Protein AF-X1J4L5-F1 (afdb_monomer_lite)

Structure (mmCIF, N/CA/C/O backbone):
data_AF-X1J4L5-F1
#
_entry.id   AF-X1J4L5-F1
#
loop_
_atom_site.group_PDB
_atom_site.id
_atom_site.type_symbol
_atom_site.label_atom_id
_atom_site.label_alt_id
_atom_site.label_comp_id
_atom_site.label_asym_id
_atom_site.label_entity_id
_atom_site.label_seq_id
_atom_site.pdbx_PDB_ins_code
_atom_site.Cartn_x
_atom_site.Cartn_y
_atom_site.Cartn_z
_atom_site.occupancy
_atom_site.B_iso_or_equiv
_atom_site.auth_seq_id
_atom_site.auth_comp_id
_atom_site.auth_asym_id
_atom_site.auth_atom_id
_atom_site.pdbx_PDB_model_num
ATOM 1 N N . MET A 1 1 ? -15.918 26.505 20.158 1.00 41.06 1 MET A N 1
ATOM 2 C CA . MET A 1 1 ? -15.127 26.612 18.911 1.00 41.06 1 MET A CA 1
ATOM 3 C C . MET A 1 1 ? -13.719 26.119 19.202 1.00 41.06 1 MET A C 1
ATOM 5 O O . MET A 1 1 ? -13.094 26.658 20.108 1.00 41.06 1 MET A O 1
ATOM 9 N N . GLN A 1 2 ? -13.243 25.060 18.537 1.00 48.22 2 GLN A N 1
ATOM 10 C CA . GLN A 1 2 ? -11.829 24.681 18.662 1.00 48.22 2 GLN A CA 1
ATOM 11 C C . GLN A 1 2 ? -10.971 25.787 18.038 1.00 48.22 2 GLN A C 1
ATOM 13 O O . GLN A 1 2 ? -11.254 26.236 16.930 1.00 48.22 2 GLN A O 1
ATOM 18 N N . LYS A 1 3 ? -9.947 26.241 18.770 1.00 56.81 3 LYS A N 1
ATOM 19 C CA . LYS A 1 3 ? -8.919 27.156 18.260 1.00 56.81 3 LYS A CA 1
ATOM 20 C C . LYS A 1 3 ? -8.274 26.504 17.030 1.00 56.81 3 LYS A C 1
ATOM 22 O O . LYS A 1 3 ? -7.819 25.365 17.131 1.00 56.81 3 LYS A O 1
ATOM 27 N N . GLY A 1 4 ? -8.265 27.200 15.893 1.00 57.41 4 GLY A N 1
ATOM 28 C CA . GLY A 1 4 ? -7.600 26.719 14.681 1.00 57.41 4 GLY A CA 1
ATOM 29 C C . GLY A 1 4 ? -6.122 26.452 14.966 1.00 57.41 4 GLY A C 1
ATOM 30 O O . GLY A 1 4 ? -5.432 27.326 15.488 1.00 57.41 4 GLY A O 1
ATOM 31 N N . LYS A 1 5 ? -5.664 25.230 14.686 1.00 68.81 5 LYS A N 1
ATOM 32 C CA . LYS A 1 5 ? -4.242 24.864 14.726 1.00 68.81 5 LYS A CA 1
ATOM 33 C C . LYS A 1 5 ? -3.578 25.309 13.427 1.00 68.81 5 LYS A C 1
ATOM 35 O O . LYS A 1 5 ? -4.244 25.342 12.393 1.00 68.81 5 LYS A O 1
ATOM 40 N N . SER A 1 6 ? -2.287 25.629 13.465 1.00 75.44 6 SER A N 1
ATOM 41 C CA . SER A 1 6 ? -1.545 25.890 12.229 1.00 75.44 6 SER A CA 1
ATOM 42 C C . SER A 1 6 ? -1.457 24.612 11.382 1.00 75.44 6 SER A C 1
ATOM 44 O O . SER A 1 6 ? -1.438 23.505 11.923 1.00 75.44 6 SER A O 1
ATOM 46 N N . GLU A 1 7 ? -1.391 24.739 10.054 1.00 72.12 7 GLU A N 1
ATOM 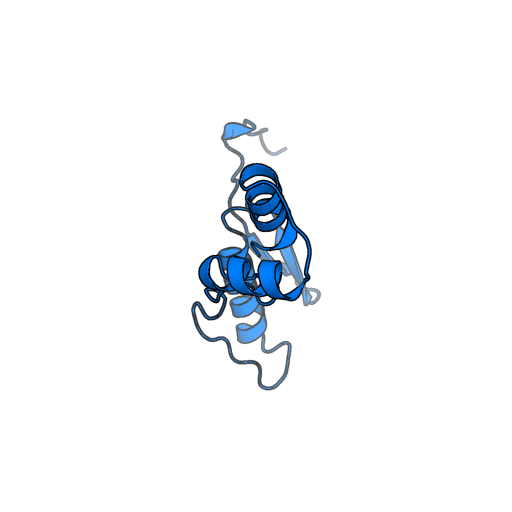47 C CA . GLU A 1 7 ? -1.327 23.586 9.134 1.00 72.12 7 GLU A CA 1
ATOM 48 C C . GLU A 1 7 ? -0.172 22.624 9.469 1.00 72.12 7 GLU A C 1
ATOM 50 O O . GLU A 1 7 ? -0.286 21.406 9.322 1.00 72.12 7 GLU A O 1
ATOM 55 N N . SER A 1 8 ? 0.930 23.168 9.987 1.00 72.94 8 SER A N 1
ATOM 56 C CA . SER A 1 8 ? 2.123 22.432 10.411 1.00 72.94 8 SER A CA 1
ATOM 57 C C . SER A 1 8 ? 1.915 21.584 11.673 1.00 72.94 8 SER A C 1
ATOM 59 O O . SER A 1 8 ? 2.617 20.593 11.860 1.00 72.94 8 SER A O 1
ATOM 61 N N . GLU A 1 9 ? 0.955 21.942 12.529 1.00 66.94 9 GLU A N 1
ATOM 62 C CA . GLU A 1 9 ? 0.609 21.205 13.755 1.00 66.94 9 GLU A CA 1
ATOM 63 C C . GLU A 1 9 ? -0.407 20.080 13.509 1.00 66.94 9 GLU A C 1
ATOM 65 O O . GLU A 1 9 ? -0.697 19.284 14.411 1.00 66.94 9 GLU A O 1
ATOM 70 N N . VAL A 1 10 ? -0.965 19.991 12.298 1.00 73.19 10 VAL A N 1
ATOM 71 C CA . VAL A 1 10 ? -1.880 18.913 11.923 1.00 73.19 10 VAL A CA 1
ATOM 72 C C . VAL A 1 10 ? -1.090 17.611 11.761 1.00 73.19 10 VAL A C 1
ATOM 74 O O . VAL A 1 10 ? -0.140 17.509 10.982 1.00 73.19 10 VAL A O 1
ATOM 77 N N . SER A 1 11 ? -1.491 16.580 12.511 1.00 73.56 11 SER A N 1
ATOM 78 C CA . SER A 1 11 ? -0.868 15.257 12.444 1.00 73.56 11 SER A CA 1
ATOM 79 C C . SER A 1 11 ? -1.011 14.662 11.042 1.00 73.56 11 SER A C 1
ATOM 81 O O . SER A 1 11 ? -2.116 14.500 10.538 1.00 73.56 11 SER A O 1
ATOM 83 N N . ARG A 1 12 ? 0.113 14.260 10.438 1.00 79.06 12 ARG A N 1
ATOM 84 C CA . ARG A 1 12 ? 0.149 13.512 9.165 1.00 79.06 12 ARG A CA 1
ATOM 85 C C . ARG A 1 12 ? 0.175 11.990 9.365 1.00 79.06 12 ARG A C 1
ATOM 87 O O . ARG A 1 12 ? 0.475 11.253 8.425 1.00 79.06 12 ARG A O 1
ATOM 94 N N . LYS A 1 13 ? -0.032 11.519 10.598 1.00 85.38 13 LYS A N 1
ATOM 95 C CA . LYS A 1 13 ? -0.114 10.085 10.916 1.00 85.38 13 LYS A CA 1
ATOM 96 C C . LYS A 1 13 ? -1.472 9.541 10.474 1.00 85.38 13 LYS A C 1
ATOM 98 O O . L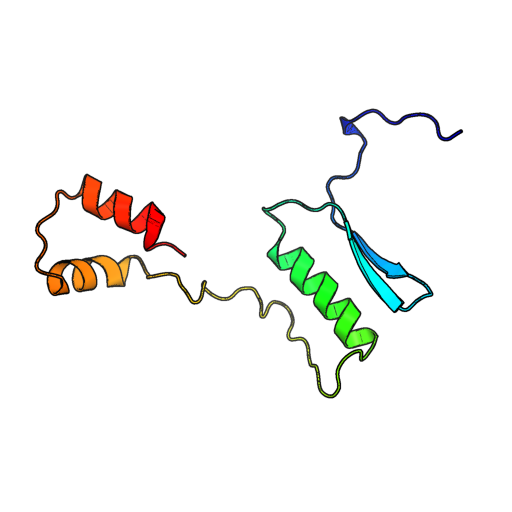YS A 1 13 ? -2.439 10.296 10.430 1.00 85.38 13 LYS A O 1
ATOM 103 N N . HIS A 1 14 ? -1.525 8.256 10.139 1.00 92.19 14 HIS A N 1
ATOM 104 C CA . HIS A 1 14 ? -2.810 7.596 9.936 1.00 92.19 14 HIS A CA 1
ATOM 105 C C . HIS A 1 14 ? -3.470 7.300 11.281 1.00 92.19 14 HIS A C 1
ATOM 107 O O . HIS A 1 14 ? -2.784 7.160 12.296 1.00 92.19 14 HIS A O 1
ATOM 113 N N . LEU A 1 15 ? -4.793 7.204 11.261 1.00 92.50 15 LEU A N 1
ATOM 114 C CA . LEU A 1 15 ? -5.609 6.698 12.355 1.00 92.50 15 LEU A CA 1
ATOM 115 C C . LEU A 1 15 ? -6.587 5.676 11.785 1.00 92.50 15 LEU A C 1
ATOM 117 O O . LEU A 1 15 ? -7.226 5.951 10.768 1.00 92.50 15 LEU A O 1
ATOM 121 N N . VAL A 1 16 ? -6.710 4.534 12.456 1.00 93.44 16 VAL A N 1
ATOM 122 C CA . VAL A 1 16 ? -7.707 3.504 12.160 1.00 93.44 16 VAL A CA 1
ATOM 123 C C . VAL A 1 16 ? -8.644 3.380 13.354 1.00 93.44 16 VAL A C 1
ATOM 125 O O . VAL A 1 16 ? -8.184 3.280 14.490 1.00 93.44 16 VAL A O 1
ATOM 128 N N . PHE A 1 17 ? -9.954 3.422 13.122 1.00 91.75 17 PHE A N 1
ATOM 129 C CA . PHE A 1 17 ? -10.945 3.276 14.188 1.00 91.75 17 PHE A CA 1
ATOM 130 C C . PHE A 1 17 ? -12.284 2.743 13.669 1.00 91.75 17 PHE A C 1
ATOM 132 O O . PHE A 1 17 ? -12.599 2.850 12.485 1.00 91.75 17 PHE A O 1
ATOM 139 N N . PHE A 1 18 ? -13.083 2.191 14.585 1.00 91.38 18 PHE A N 1
ATOM 140 C CA . PHE A 1 18 ? -14.463 1.784 14.326 1.00 91.38 18 PHE A CA 1
ATOM 141 C C . PHE A 1 18 ? -15.445 2.810 14.872 1.00 91.38 18 PHE A C 1
ATOM 143 O O . PHE A 1 18 ? -15.308 3.268 16.008 1.00 91.38 18 PHE A O 1
ATOM 150 N N . SER A 1 19 ? -16.473 3.089 14.089 1.00 89.50 19 SER A N 1
ATOM 151 C CA . SER A 1 19 ? -17.674 3.777 14.542 1.00 89.50 19 SER A CA 1
ATOM 152 C C . SER A 1 19 ? -18.619 2.800 15.256 1.00 89.50 19 SER A C 1
ATOM 154 O O . SER A 1 19 ? -18.537 1.582 15.082 1.00 89.50 19 SER A O 1
ATOM 156 N N . GLY A 1 20 ? -19.522 3.326 16.090 1.00 85.88 20 GLY A N 1
ATOM 157 C CA . GLY A 1 20 ? -20.478 2.511 16.856 1.00 85.88 20 GLY A CA 1
ATOM 158 C C . GLY A 1 20 ? -21.494 1.746 15.997 1.00 85.88 20 GLY A C 1
ATOM 159 O O . GLY A 1 20 ? -22.083 0.781 16.469 1.00 85.88 20 GLY A O 1
ATOM 160 N N . ASP A 1 21 ? -21.664 2.152 14.740 1.00 89.19 21 ASP A N 1
ATOM 161 C CA . ASP A 1 21 ? -22.500 1.513 13.717 1.00 89.19 21 ASP A CA 1
ATOM 162 C C . ASP A 1 21 ? -21.781 0.387 12.948 1.00 89.19 21 ASP A C 1
ATOM 164 O O . ASP A 1 21 ? -22.374 -0.247 12.079 1.00 89.19 21 ASP A O 1
ATOM 168 N N . GLY A 1 22 ? -20.511 0.117 13.269 1.00 85.00 22 GLY A N 1
ATOM 169 C CA . GLY A 1 22 ? -19.709 -0.925 12.630 1.00 85.00 22 GLY A CA 1
ATOM 170 C C . GLY A 1 22 ? -18.860 -0.453 11.446 1.00 85.00 22 GLY A C 1
ATOM 171 O O . GLY A 1 22 ? -18.149 -1.275 10.867 1.00 85.00 22 GLY A O 1
ATOM 172 N N . LEU A 1 23 ? -18.862 0.841 11.099 1.00 91.25 23 LEU A N 1
ATOM 173 C CA . LEU A 1 23 ? -18.008 1.364 10.031 1.00 91.25 23 LEU A CA 1
ATOM 174 C C . LEU A 1 23 ? -16.531 1.406 10.460 1.00 91.25 23 LEU A C 1
ATOM 176 O O . LEU A 1 23 ? -16.171 2.087 11.421 1.00 91.25 23 LEU A O 1
ATOM 180 N N . LEU A 1 24 ? -15.661 0.728 9.710 1.00 92.31 24 LEU A N 1
ATOM 181 C CA . LEU A 1 24 ? -14.207 0.830 9.853 1.00 92.31 24 LEU A CA 1
ATOM 182 C C . LEU A 1 24 ? -13.681 1.988 9.006 1.00 92.31 24 LEU A C 1
ATOM 184 O O . LEU A 1 24 ? -13.849 1.996 7.789 1.00 92.31 24 LEU A O 1
ATOM 188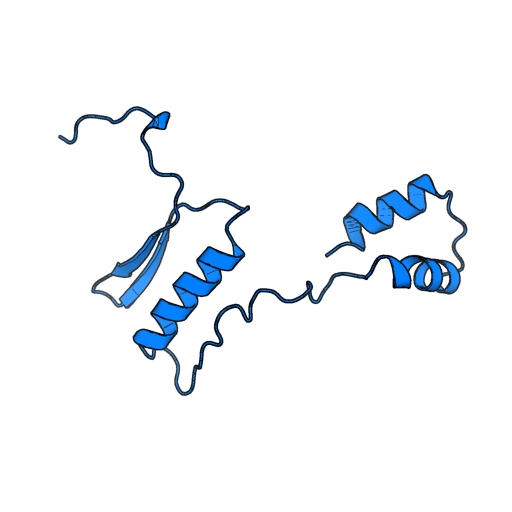 N N . THR A 1 25 ? -13.026 2.952 9.646 1.00 93.31 25 THR A N 1
ATOM 189 C CA . THR A 1 25 ? -12.494 4.145 8.983 1.00 93.31 25 THR A CA 1
ATOM 190 C C . THR A 1 25 ? -10.980 4.204 9.114 1.00 93.31 25 THR A C 1
ATOM 192 O O . THR A 1 25 ? -10.438 4.017 10.204 1.00 93.31 25 THR A O 1
ATOM 195 N N . ILE A 1 26 ? -10.306 4.531 8.009 1.00 94.19 26 ILE A N 1
ATOM 196 C CA . ILE A 1 26 ? -8.918 4.992 8.013 1.00 94.19 26 ILE A CA 1
ATOM 197 C C . ILE A 1 26 ? -8.897 6.447 7.566 1.00 94.19 26 ILE A C 1
ATOM 199 O O . ILE A 1 26 ? -9.525 6.804 6.571 1.00 94.19 26 ILE A O 1
ATOM 203 N N . THR A 1 27 ? -8.153 7.286 8.276 1.00 92.50 27 THR A N 1
ATOM 204 C CA . THR A 1 27 ? -7.947 8.683 7.888 1.00 92.50 27 THR A CA 1
ATOM 205 C C . THR A 1 27 ? -6.485 9.088 7.997 1.00 92.50 27 THR A C 1
ATOM 207 O O . THR A 1 27 ? -5.735 8.567 8.827 1.00 92.50 27 THR A O 1
ATOM 210 N N . GLY A 1 28 ? -6.085 10.036 7.151 1.00 90.44 28 GLY A N 1
ATOM 211 C CA . GLY A 1 28 ? -4.716 10.518 7.047 1.00 90.44 28 GLY A CA 1
ATOM 212 C C . GLY A 1 28 ? -3.752 9.466 6.500 1.00 90.44 28 GLY A C 1
ATOM 213 O O . GLY A 1 28 ? -4.111 8.601 5.706 1.00 90.44 28 GLY A O 1
ATOM 214 N N . GLY A 1 29 ? -2.499 9.559 6.944 1.00 89.06 29 GLY A N 1
ATOM 215 C CA . GLY A 1 29 ? -1.428 8.681 6.496 1.00 89.06 29 GLY A CA 1
ATOM 216 C C . GLY A 1 29 ? -0.803 9.087 5.166 1.00 89.06 29 GLY A C 1
ATOM 217 O O . GLY A 1 29 ? -1.402 9.739 4.318 1.00 89.06 29 GLY A O 1
ATOM 218 N N . LYS A 1 30 ? 0.469 8.729 5.009 1.00 91.31 30 LYS A N 1
ATOM 219 C CA . LYS A 1 30 ? 1.263 9.064 3.826 1.00 91.31 30 LYS A CA 1
ATOM 220 C C . LYS A 1 30 ? 1.413 7.844 2.941 1.00 91.31 30 LYS A C 1
ATOM 222 O O . LYS A 1 30 ? 1.473 6.725 3.460 1.00 91.31 30 LYS A O 1
ATOM 227 N N . LEU A 1 31 ? 1.637 8.087 1.649 1.00 91.19 31 LEU A N 1
ATOM 228 C CA . LEU A 1 31 ? 2.040 7.042 0.713 1.00 91.19 31 LEU A CA 1
ATOM 229 C C . LEU A 1 31 ? 3.230 6.254 1.269 1.00 91.19 31 LEU A C 1
ATOM 231 O O . LEU A 1 31 ? 3.159 5.046 1.331 1.00 91.19 31 LEU A O 1
ATOM 235 N N . THR A 1 32 ? 4.258 6.894 1.831 1.00 91.19 32 THR A N 1
ATOM 236 C CA . THR A 1 32 ? 5.421 6.185 2.412 1.00 91.19 32 THR A CA 1
ATOM 237 C C . THR A 1 32 ? 5.100 5.236 3.577 1.00 91.19 32 THR A C 1
ATOM 239 O O . THR A 1 32 ? 5.932 4.412 3.941 1.00 91.19 32 THR A O 1
ATOM 242 N N . THR A 1 33 ? 3.905 5.328 4.169 1.00 91.94 33 THR A N 1
ATOM 243 C CA . THR A 1 33 ? 3.459 4.507 5.309 1.00 91.94 33 THR A CA 1
ATOM 244 C C . THR A 1 33 ? 2.321 3.548 4.960 1.00 91.94 33 THR A C 1
ATOM 246 O O . THR A 1 33 ? 1.763 2.920 5.857 1.00 91.94 33 THR A O 1
ATOM 249 N N . TRP A 1 34 ? 1.969 3.421 3.677 1.00 92.38 34 TRP A N 1
ATOM 250 C CA . TRP A 1 34 ? 0.770 2.705 3.234 1.00 92.38 34 TRP A CA 1
ATOM 251 C C . TRP A 1 34 ? 0.728 1.232 3.683 1.00 92.38 34 TRP A C 1
ATOM 253 O O . TRP A 1 34 ? -0.301 0.779 4.173 1.00 92.38 34 TRP A O 1
ATOM 263 N N . ARG A 1 35 ? 1.852 0.497 3.621 1.00 93.44 35 ARG A N 1
ATOM 264 C CA . ARG A 1 35 ? 1.904 -0.912 4.074 1.00 93.44 35 ARG A CA 1
ATOM 265 C C . ARG A 1 35 ? 1.679 -1.046 5.579 1.00 93.44 35 ARG A C 1
ATOM 267 O O . ARG A 1 35 ? 0.962 -1.934 6.017 1.00 93.44 35 ARG A O 1
ATOM 274 N N . ALA A 1 36 ? 2.258 -0.142 6.371 1.00 92.44 36 ALA A N 1
ATOM 275 C CA . ALA A 1 36 ? 2.057 -0.132 7.820 1.00 92.44 36 ALA A CA 1
ATOM 276 C C . ALA A 1 36 ? 0.606 0.217 8.191 1.00 92.44 36 ALA A C 1
ATOM 278 O O . ALA A 1 36 ? 0.056 -0.377 9.109 1.00 92.44 36 ALA A O 1
ATOM 279 N N . MET A 1 37 ? -0.016 1.133 7.444 1.00 94.50 37 MET A N 1
ATOM 280 C CA . MET A 1 37 ? -1.430 1.480 7.599 1.00 94.50 37 MET A CA 1
ATOM 281 C C . MET A 1 37 ? -2.352 0.294 7.285 1.00 94.50 37 MET A C 1
ATOM 283 O O . MET A 1 37 ? -3.309 0.054 8.014 1.00 94.50 37 MET A O 1
ATOM 287 N N . ALA A 1 38 ? -2.053 -0.470 6.230 1.00 93.69 38 ALA A N 1
ATOM 288 C CA . ALA A 1 38 ? -2.803 -1.678 5.890 1.00 93.69 38 ALA A CA 1
ATOM 289 C C . ALA A 1 38 ? -2.677 -2.762 6.977 1.00 93.69 38 ALA A C 1
ATOM 291 O O . ALA A 1 38 ? -3.669 -3.389 7.338 1.00 93.69 38 ALA A O 1
ATOM 292 N N . GLU A 1 39 ? -1.479 -2.948 7.539 1.00 94.12 39 GLU A N 1
ATOM 293 C CA . GLU A 1 39 ? -1.246 -3.862 8.669 1.00 94.12 39 GLU A CA 1
ATOM 294 C C . GLU A 1 39 ? -2.027 -3.454 9.924 1.00 94.12 39 GLU A C 1
ATOM 296 O O . GLU A 1 39 ? -2.603 -4.316 10.585 1.00 94.12 39 GLU A O 1
ATOM 301 N N . ASP A 1 40 ? -2.061 -2.157 10.243 1.00 93.75 40 ASP A N 1
ATOM 302 C CA . ASP A 1 40 ? -2.824 -1.630 11.380 1.00 93.75 40 ASP A CA 1
ATOM 303 C C . ASP A 1 40 ? -4.333 -1.830 11.175 1.00 93.75 40 ASP A C 1
ATOM 305 O O . ASP A 1 40 ? -5.031 -2.324 12.063 1.00 93.75 40 ASP A O 1
ATOM 309 N N . LEU A 1 41 ? -4.847 -1.559 9.969 1.00 93.69 41 LEU A N 1
ATOM 310 C CA . LEU A 1 41 ? -6.231 -1.896 9.631 1.00 93.69 41 LEU A CA 1
ATOM 311 C C . LEU A 1 41 ? -6.511 -3.386 9.802 1.00 93.69 41 LEU A C 1
ATOM 313 O O . LEU A 1 41 ? -7.540 -3.759 10.369 1.00 93.69 41 LEU A O 1
ATOM 317 N N . PHE A 1 42 ? -5.609 -4.245 9.344 1.00 93.81 42 PHE A N 1
ATOM 318 C CA . PHE A 1 42 ? -5.865 -5.673 9.399 1.00 93.81 42 PHE A CA 1
ATOM 319 C C . PHE A 1 42 ? -5.891 -6.204 10.837 1.00 93.81 42 PHE A C 1
ATOM 321 O O . PHE A 1 42 ? -6.733 -7.033 11.181 1.00 93.81 42 PHE A O 1
ATOM 328 N N . GLU A 1 43 ? -5.057 -5.645 11.714 1.00 92.44 43 GLU A N 1
ATOM 329 C CA . GLU A 1 43 ? -5.096 -5.917 13.151 1.00 92.44 43 GLU A CA 1
ATOM 330 C C . GLU A 1 43 ? -6.454 -5.549 13.780 1.00 92.44 43 GLU A C 1
ATOM 332 O O . GLU A 1 43 ? -6.975 -6.279 14.625 1.00 92.44 43 GLU A O 1
ATOM 337 N N . HIS A 1 44 ? -7.069 -4.448 13.344 1.00 91.62 44 HIS A N 1
ATOM 338 C CA . HIS A 1 44 ? -8.408 -4.043 13.777 1.00 91.62 44 HIS A CA 1
ATOM 339 C C . HIS A 1 44 ? -9.498 -5.017 13.294 1.00 91.62 44 HIS A C 1
ATOM 341 O O . HIS A 1 44 ? -10.384 -5.383 14.073 1.00 91.62 44 HIS A O 1
ATOM 347 N N . VAL A 1 45 ? -9.413 -5.469 12.040 1.00 92.00 45 VAL A N 1
ATOM 348 C CA . VAL A 1 45 ? -10.332 -6.454 11.440 1.00 92.00 45 VAL A CA 1
ATOM 349 C C . VAL A 1 45 ? -10.250 -7.805 12.158 1.00 92.00 45 VAL A C 1
ATOM 351 O O . VAL A 1 45 ? -11.286 -8.371 12.515 1.00 92.00 45 VAL A O 1
ATOM 354 N N . GLU A 1 46 ? -9.035 -8.297 12.419 1.00 92.06 46 GLU A N 1
ATOM 355 C CA . GLU A 1 46 ? -8.795 -9.562 13.122 1.00 92.06 46 GLU A CA 1
ATOM 356 C C . GLU A 1 46 ? -9.325 -9.513 14.561 1.00 92.06 46 GLU A C 1
ATOM 358 O O . GLU A 1 46 ? -10.098 -10.382 14.969 1.00 92.06 46 GLU A O 1
ATOM 363 N N . LYS A 1 47 ? -8.992 -8.460 15.323 1.00 89.69 47 LYS A N 1
ATOM 364 C CA . LYS A 1 47 ? -9.463 -8.295 16.712 1.00 89.69 47 LYS A CA 1
ATOM 365 C C . LYS A 1 47 ? -10.985 -8.268 16.819 1.00 89.69 47 LYS A C 1
ATOM 367 O O . LYS A 1 47 ? -11.540 -8.764 17.798 1.00 89.69 47 LYS A O 1
ATOM 372 N N . LYS A 1 48 ? -11.664 -7.678 15.831 1.00 88.19 48 LYS A N 1
ATOM 373 C CA . LYS A 1 48 ? -13.130 -7.627 15.773 1.00 88.19 48 LYS A CA 1
ATOM 374 C C . LYS A 1 48 ? -13.764 -8.891 15.199 1.00 88.19 48 LYS A C 1
ATOM 376 O O . LYS A 1 48 ? -14.983 -8.999 15.268 1.00 88.19 48 LYS A O 1
ATOM 381 N N . LYS A 1 49 ? -12.967 -9.834 14.677 1.00 88.94 49 LYS A N 1
ATOM 382 C CA . LYS A 1 49 ? -13.433 -11.078 14.046 1.00 88.94 49 LYS A CA 1
ATOM 383 C C . LYS A 1 49 ? -14.533 -10.823 13.011 1.00 88.94 49 LYS A C 1
ATOM 385 O O . LYS A 1 49 ? -15.529 -11.536 12.971 1.00 88.94 49 LYS A O 1
ATOM 390 N N . ILE A 1 50 ? -14.357 -9.775 12.199 1.00 87.38 50 ILE A N 1
ATOM 391 C CA . ILE A 1 50 ? -15.338 -9.385 11.169 1.00 87.38 50 ILE A CA 1
ATOM 392 C C . ILE A 1 50 ? -15.562 -10.530 10.180 1.00 87.38 50 ILE A C 1
ATOM 394 O O . ILE A 1 50 ? -16.680 -10.748 9.724 1.00 87.38 50 ILE A O 1
ATOM 398 N N . PHE A 1 51 ? -14.496 -11.270 9.880 1.00 88.38 51 PHE A N 1
ATOM 399 C CA . PHE A 1 51 ? -14.530 -12.435 9.011 1.00 88.38 51 PHE A CA 1
ATOM 400 C C . PHE A 1 51 ? -14.161 -13.696 9.806 1.00 88.38 51 PHE A C 1
ATOM 402 O O . PHE A 1 51 ? -13.263 -13.633 10.656 1.00 88.38 51 PHE A O 1
ATOM 409 N N . PRO A 1 52 ? -14.828 -14.835 9.547 1.00 86.38 52 PRO A N 1
ATOM 410 C CA . PRO A 1 52 ? -14.464 -16.111 10.151 1.00 86.38 52 PRO A CA 1
ATOM 411 C C . PRO A 1 52 ? -13.072 -16.559 9.676 1.00 86.38 52 PRO A C 1
ATOM 413 O O . PRO A 1 52 ? -12.697 -16.329 8.529 1.00 86.38 52 PRO A O 1
ATOM 416 N N . ASP A 1 53 ? -12.307 -17.172 10.582 1.00 85.94 53 ASP A N 1
ATOM 417 C CA . ASP A 1 53 ? -10.993 -17.794 10.334 1.00 85.94 53 ASP A CA 1
ATOM 418 C C . ASP A 1 53 ? -9.880 -16.888 9.793 1.00 85.94 53 ASP A C 1
ATOM 420 O O . ASP A 1 53 ? -8.842 -17.360 9.323 1.00 85.94 53 ASP A O 1
ATOM 424 N N 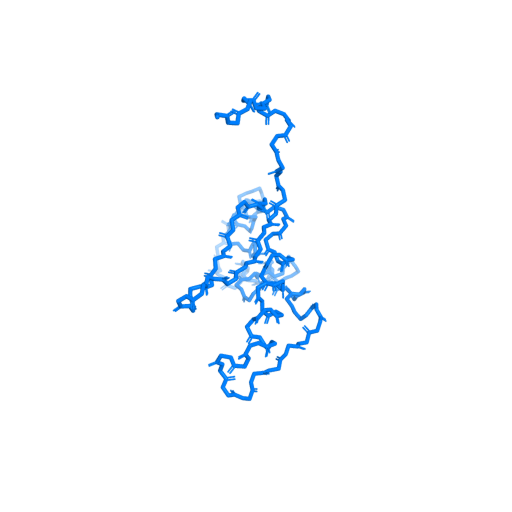. ILE A 1 54 ? -10.045 -15.574 9.923 1.00 89.62 54 ILE A N 1
ATOM 425 C CA . ILE A 1 54 ? -9.012 -14.631 9.524 1.00 89.62 54 ILE A CA 1
ATOM 426 C C . ILE A 1 54 ? -7.867 -14.624 10.543 1.00 89.62 54 ILE A C 1
ATOM 428 O O . ILE A 1 54 ? -8.088 -14.499 11.749 1.00 89.62 54 ILE A O 1
ATOM 432 N N . LYS A 1 55 ? -6.636 -14.782 10.050 1.00 86.38 55 LYS A N 1
ATOM 433 C CA . LYS A 1 55 ? -5.411 -14.718 10.851 1.00 86.38 55 LYS A CA 1
ATOM 434 C C . LYS A 1 55 ? -4.450 -13.732 10.222 1.00 86.38 55 LYS A C 1
ATOM 436 O O . LYS A 1 55 ? -4.203 -13.772 9.017 1.00 86.38 55 LYS A O 1
ATOM 441 N N . ARG A 1 56 ? -3.901 -12.858 11.049 1.00 87.38 56 ARG A N 1
ATOM 442 C CA . ARG 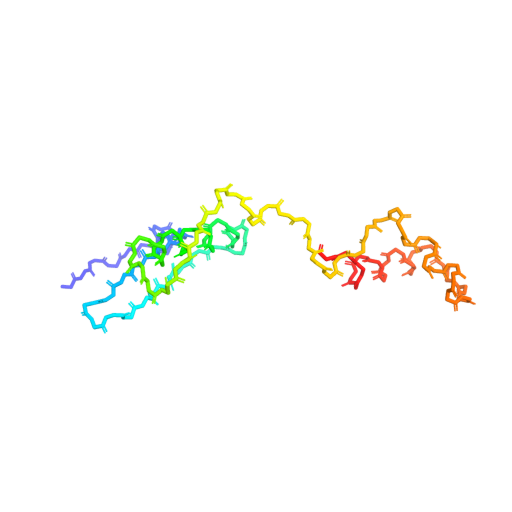A 1 56 ? -2.902 -11.881 10.653 1.00 87.38 56 ARG A CA 1
ATOM 443 C C . ARG A 1 56 ? -1.522 -12.388 11.034 1.00 87.38 56 ARG A C 1
ATOM 445 O O . ARG A 1 56 ? -1.222 -12.651 12.196 1.00 87.38 56 ARG A O 1
ATOM 452 N N . GLU A 1 57 ? -0.644 -12.433 10.045 1.00 90.31 57 GLU A N 1
ATOM 453 C CA . GLU A 1 57 ? 0.787 -12.602 10.260 1.00 90.31 57 GLU A CA 1
ATOM 454 C C . GLU A 1 57 ? 1.465 -11.233 10.285 1.00 90.31 57 GLU A C 1
ATOM 456 O O . GLU A 1 57 ? 1.279 -10.394 9.400 1.00 90.31 57 GLU A O 1
ATOM 461 N N . LYS A 1 58 ? 2.248 -10.972 11.334 1.00 88.75 58 LYS A N 1
ATOM 462 C CA . LYS A 1 58 ? 2.903 -9.676 11.504 1.00 88.75 58 LYS A CA 1
ATOM 463 C C . LYS A 1 58 ? 3.942 -9.467 10.405 1.00 88.75 58 LYS A C 1
ATOM 465 O O . LYS A 1 58 ? 4.857 -10.270 10.268 1.00 88.75 58 LYS A O 1
ATOM 470 N N . TYR A 1 59 ? 3.843 -8.338 9.701 1.00 90.69 59 TYR A N 1
ATOM 471 C CA . TYR A 1 59 ? 4.744 -7.963 8.606 1.00 90.69 59 TYR A CA 1
ATOM 472 C C . TYR A 1 59 ? 4.631 -8.827 7.349 1.00 90.69 59 TYR A C 1
ATOM 474 O O . TYR A 1 59 ? 5.492 -8.710 6.475 1.00 90.69 59 TYR A O 1
ATOM 482 N N . TRP A 1 60 ? 3.573 -9.630 7.219 1.00 90.81 60 TRP A N 1
ATOM 483 C CA . TRP A 1 60 ? 3.311 -10.396 6.001 1.00 90.81 60 TRP A CA 1
ATOM 484 C C . TRP A 1 60 ? 3.261 -9.502 4.766 1.00 90.81 60 TRP A C 1
ATOM 486 O O . TRP A 1 60 ? 3.759 -9.856 3.702 1.00 90.81 60 TRP A O 1
ATOM 496 N N . SER A 1 61 ? 2.758 -8.277 4.923 1.00 90.31 61 SER A N 1
ATOM 497 C CA . SER A 1 61 ? 2.747 -7.310 3.837 1.00 90.31 61 SER A CA 1
ATOM 498 C C . SER A 1 61 ? 4.138 -6.942 3.326 1.00 90.31 61 SER A C 1
ATOM 500 O O . SER A 1 61 ? 4.195 -6.309 2.291 1.00 90.31 61 SER A O 1
ATOM 502 N N . ARG A 1 62 ? 5.272 -7.284 3.951 1.00 90.50 62 ARG A N 1
ATOM 503 C CA . ARG A 1 62 ? 6.625 -6.899 3.481 1.00 90.50 62 ARG A CA 1
ATOM 504 C C . ARG A 1 62 ? 7.183 -7.803 2.376 1.00 90.50 62 ARG A C 1
ATOM 506 O O . ARG A 1 62 ? 8.384 -8.042 2.309 1.00 90.50 62 ARG A O 1
ATOM 513 N N . GLN A 1 63 ? 6.307 -8.295 1.516 1.00 88.31 63 GLN A N 1
ATOM 514 C CA . GLN A 1 63 ? 6.658 -9.116 0.365 1.00 88.31 63 GLN A CA 1
ATOM 515 C C . GLN A 1 63 ? 6.935 -8.261 -0.880 1.00 88.31 63 GLN A C 1
ATOM 517 O O . GLN A 1 63 ? 6.408 -7.143 -0.981 1.00 88.31 63 GLN A O 1
ATOM 522 N N . PRO A 1 64 ? 7.725 -8.777 -1.841 1.00 85.25 64 PRO A N 1
ATOM 523 C CA . PRO A 1 64 ? 7.829 -8.184 -3.168 1.00 85.25 64 PRO A CA 1
ATOM 524 C C . PRO A 1 64 ? 6.451 -7.984 -3.801 1.00 85.25 64 PRO A C 1
ATOM 526 O O . PRO A 1 64 ? 5.494 -8.698 -3.493 1.00 85.25 64 PRO A O 1
ATOM 529 N N . PHE A 1 65 ? 6.333 -6.990 -4.675 1.00 80.25 65 PHE A N 1
ATOM 530 C CA . PHE A 1 65 ? 5.092 -6.775 -5.403 1.00 80.25 65 PHE A CA 1
ATOM 531 C C . PHE A 1 65 ? 4.839 -7.928 -6.374 1.00 80.25 65 PHE A C 1
ATOM 533 O O . PHE A 1 65 ? 5.734 -8.346 -7.097 1.00 80.25 65 PHE A O 1
ATOM 540 N N . ILE A 1 66 ? 3.595 -8.409 -6.409 1.00 77.44 66 ILE A N 1
ATOM 541 C CA . ILE A 1 66 ? 3.183 -9.557 -7.235 1.00 77.44 66 ILE A CA 1
ATOM 542 C C . ILE A 1 66 ? 3.344 -9.262 -8.736 1.00 77.44 66 ILE A C 1
ATOM 544 O O . ILE A 1 66 ? 3.573 -10.167 -9.528 1.00 77.44 66 ILE A O 1
ATOM 548 N N . ILE A 1 67 ? 3.220 -7.990 -9.120 1.00 77.44 67 ILE A N 1
ATOM 549 C CA . ILE A 1 67 ? 3.267 -7.526 -10.515 1.00 77.44 67 ILE A CA 1
ATOM 550 C C . ILE A 1 67 ? 4.688 -7.060 -10.893 1.00 77.44 67 ILE A C 1
ATOM 552 O O . ILE A 1 67 ? 4.958 -6.773 -12.054 1.00 77.44 67 ILE A O 1
ATOM 556 N N . GLY A 1 68 ? 5.610 -6.997 -9.927 1.00 79.94 68 GLY A N 1
ATOM 557 C CA . GLY A 1 68 ? 6.969 -6.535 -10.171 1.00 79.94 68 GLY A CA 1
ATOM 558 C C . GLY A 1 68 ? 7.830 -7.599 -10.836 1.00 79.94 68 GLY A C 1
ATOM 559 O O . GLY A 1 68 ? 7.937 -8.722 -10.350 1.00 79.94 68 GLY A O 1
ATOM 560 N N . LEU A 1 69 ? 8.480 -7.216 -11.927 1.00 85.56 69 LEU A N 1
ATOM 561 C CA . LEU A 1 69 ? 9.588 -7.943 -12.519 1.00 85.56 69 LEU A CA 1
ATOM 562 C C . LEU A 1 69 ? 10.876 -7.580 -11.776 1.00 85.56 69 LEU A C 1
ATOM 564 O O . LEU A 1 69 ? 11.144 -6.403 -11.526 1.00 85.56 69 LEU A O 1
ATOM 568 N N . MET A 1 70 ? 11.682 -8.584 -11.442 1.00 86.25 70 MET A N 1
ATOM 569 C CA . MET A 1 70 ? 12.999 -8.358 -10.854 1.00 86.25 70 MET A CA 1
ATOM 570 C C . MET A 1 70 ? 13.973 -7.850 -11.920 1.00 86.25 70 MET A C 1
ATOM 572 O O . MET A 1 70 ? 13.852 -8.185 -13.102 1.00 86.25 70 MET A O 1
ATOM 576 N N . LYS A 1 71 ? 14.951 -7.027 -11.522 1.00 84.81 71 LYS A N 1
ATOM 577 C CA . LYS A 1 71 ? 15.871 -6.399 -12.487 1.00 84.81 71 LYS A CA 1
ATOM 578 C C . LYS A 1 71 ? 16.710 -7.454 -13.200 1.00 84.81 71 LYS A C 1
ATOM 580 O O . LYS A 1 71 ? 17.048 -7.292 -14.367 1.00 84.81 71 LYS A O 1
ATOM 585 N N . GLU A 1 72 ? 17.015 -8.530 -12.494 1.00 87.38 72 GLU A N 1
ATOM 586 C CA . GLU A 1 72 ? 17.795 -9.664 -12.966 1.00 87.38 72 GLU A CA 1
ATOM 587 C C . GLU A 1 72 ? 17.072 -10.424 -14.089 1.00 87.38 72 GLU A C 1
ATOM 589 O O . GLU A 1 72 ? 17.726 -10.916 -15.002 1.00 87.38 72 GLU A O 1
ATOM 594 N N . ASP A 1 73 ? 15.734 -10.440 -14.072 1.00 89.00 73 ASP A N 1
ATOM 595 C CA . ASP A 1 73 ? 14.908 -11.146 -15.060 1.00 89.00 73 ASP A CA 1
ATOM 596 C C . ASP A 1 73 ? 14.632 -10.303 -16.322 1.00 89.00 73 ASP A C 1
ATOM 598 O O . ASP A 1 73 ? 14.227 -10.830 -17.364 1.00 89.00 73 ASP A O 1
ATOM 602 N N . TRP A 1 74 ? 14.821 -8.978 -16.253 1.00 90.38 74 TRP A N 1
ATOM 603 C CA . TRP A 1 74 ? 14.498 -8.056 -17.348 1.00 90.38 74 TRP A CA 1
ATOM 604 C C . TRP A 1 74 ? 15.283 -8.312 -18.646 1.00 90.38 74 TRP A C 1
ATOM 606 O O . TRP A 1 74 ? 14.647 -8.369 -19.704 1.00 90.38 74 TRP A O 1
ATOM 616 N N . PRO A 1 75 ? 16.614 -8.532 -18.622 1.00 88.62 75 PRO A N 1
ATOM 617 C CA . PRO A 1 75 ? 17.379 -8.787 -19.841 1.00 88.62 75 PRO A CA 1
ATOM 618 C C . PRO A 1 75 ? 16.897 -10.027 -20.597 1.00 88.62 75 PRO A C 1
ATOM 620 O O . PRO A 1 75 ? 16.839 -10.019 -21.828 1.00 88.62 75 PRO A O 1
ATOM 623 N N . ASP A 1 76 ? 16.519 -11.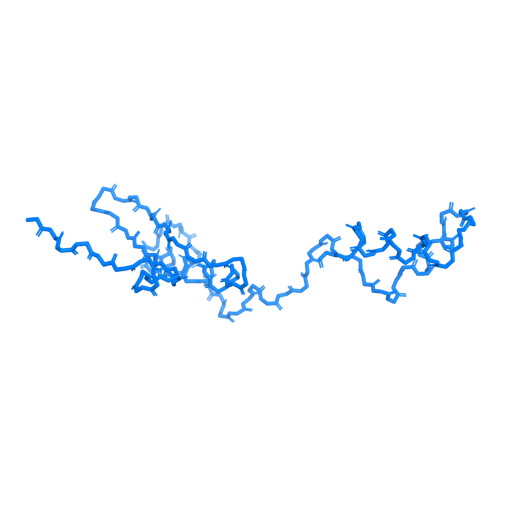083 -19.877 1.00 89.62 76 ASP A N 1
ATOM 624 C CA . ASP A 1 76 ? 16.044 -12.325 -20.484 1.00 89.62 76 ASP A CA 1
ATOM 625 C C . ASP A 1 76 ? 14.653 -12.146 -21.098 1.00 89.62 76 ASP A C 1
ATOM 627 O O . ASP A 1 76 ? 14.398 -12.617 -22.211 1.00 89.62 76 ASP A O 1
ATOM 631 N N . LYS A 1 77 ? 13.774 -11.375 -20.441 1.00 88.31 77 LYS A N 1
ATOM 632 C CA . LYS A 1 77 ? 12.479 -10.979 -21.012 1.00 88.31 77 LYS A CA 1
ATOM 633 C C . LYS A 1 77 ? 12.647 -10.140 -22.274 1.00 88.31 77 LYS A C 1
ATOM 635 O O . LYS A 1 77 ? 11.996 -10.439 -23.277 1.00 88.31 77 LYS A O 1
ATOM 640 N N . LEU A 1 78 ? 13.548 -9.160 -22.264 1.00 89.69 78 LEU A N 1
ATOM 641 C CA . LEU A 1 78 ? 13.811 -8.318 -23.427 1.00 89.69 78 LEU A CA 1
ATOM 642 C C . LEU A 1 78 ? 14.344 -9.145 -24.603 1.00 89.69 78 LEU A C 1
ATOM 644 O O . LEU A 1 78 ? 13.794 -9.062 -25.700 1.00 89.69 78 LEU A O 1
ATOM 648 N N . LYS A 1 79 ? 15.321 -10.031 -24.371 1.00 88.81 79 LYS A N 1
ATOM 649 C CA . LYS A 1 79 ? 15.828 -10.950 -25.406 1.00 88.81 79 LYS A CA 1
ATOM 650 C C . LYS A 1 79 ? 14.728 -11.849 -25.967 1.00 88.81 79 LYS A C 1
ATOM 652 O O . LYS A 1 79 ? 14.640 -12.015 -27.180 1.00 88.81 79 LYS A O 1
ATOM 657 N N . SER A 1 80 ? 13.863 -12.390 -25.106 1.00 90.94 80 SER A N 1
ATOM 658 C CA . SER A 1 80 ? 12.752 -13.251 -25.534 1.00 90.94 80 SER A CA 1
ATOM 659 C C . SER A 1 80 ? 11.700 -12.526 -26.381 1.00 90.94 80 SER A C 1
ATOM 661 O O . SER A 1 80 ? 11.007 -13.165 -27.167 1.00 90.94 80 SER A O 1
ATOM 663 N N . SER A 1 81 ? 11.595 -11.197 -26.254 1.00 87.81 81 SER A N 1
ATOM 664 C CA . SER A 1 81 ? 10.659 -10.386 -27.041 1.00 87.81 81 SER A CA 1
ATOM 665 C C . SER A 1 81 ? 11.100 -10.185 -28.495 1.00 87.81 81 SER A C 1
ATOM 667 O O . SER A 1 81 ? 10.280 -9.821 -29.334 1.00 87.81 81 SER A O 1
ATOM 669 N N . GLY A 1 82 ? 12.385 -10.408 -28.802 1.00 89.38 82 GLY A N 1
ATOM 670 C CA . GLY A 1 82 ? 12.957 -10.169 -30.129 1.00 89.38 82 GLY A CA 1
ATOM 671 C C . GLY A 1 82 ? 13.093 -8.688 -30.507 1.00 89.38 82 GLY A C 1
ATOM 672 O O . GLY A 1 82 ? 13.410 -8.385 -31.655 1.00 89.38 82 GLY A O 1
ATOM 673 N N . ILE A 1 83 ? 12.856 -7.766 -29.568 1.00 90.38 83 ILE A N 1
ATOM 674 C CA . ILE A 1 83 ? 12.961 -6.320 -29.787 1.00 90.38 83 ILE A CA 1
ATOM 675 C C . ILE A 1 83 ? 14.391 -5.865 -29.477 1.00 90.38 83 ILE A C 1
ATOM 677 O O . ILE A 1 83 ? 14.944 -6.192 -28.427 1.00 90.38 83 ILE A O 1
ATOM 681 N N . ILE A 1 84 ? 14.979 -5.083 -30.382 1.00 89.88 84 ILE A N 1
ATOM 682 C CA . ILE A 1 84 ? 16.259 -4.401 -30.162 1.00 89.88 84 ILE A CA 1
ATOM 683 C C . ILE A 1 84 ? 15.943 -2.986 -29.677 1.00 89.88 84 ILE A C 1
ATOM 685 O O . ILE A 1 84 ? 15.276 -2.232 -30.384 1.00 89.88 84 ILE A O 1
ATOM 689 N N . LEU A 1 85 ? 16.396 -2.647 -28.472 1.00 90.69 85 LEU A N 1
ATOM 690 C CA . LEU A 1 85 ? 16.237 -1.328 -27.864 1.00 90.69 85 LEU A CA 1
ATOM 691 C C . LEU A 1 85 ? 17.594 -0.815 -27.394 1.00 90.69 85 LEU A C 1
ATOM 693 O O . LEU A 1 85 ? 18.440 -1.606 -26.971 1.00 90.69 85 LEU A O 1
ATOM 697 N N . ASP A 1 86 ? 17.752 0.505 -27.421 1.00 93.75 86 ASP A N 1
ATOM 698 C CA . ASP A 1 86 ? 18.858 1.173 -26.747 1.00 93.75 86 ASP A CA 1
ATOM 699 C C . ASP A 1 86 ? 18.752 0.968 -25.226 1.00 93.75 86 ASP A C 1
ATOM 701 O O . ASP A 1 86 ? 17.659 0.790 -24.671 1.00 93.75 86 ASP A O 1
ATOM 705 N N . GLU A 1 87 ? 19.902 0.951 -24.550 1.00 90.75 87 GLU A N 1
ATOM 706 C CA . GLU A 1 87 ? 20.001 0.627 -23.121 1.00 90.75 87 GLU A CA 1
ATOM 707 C C . GLU A 1 87 ? 19.173 1.585 -22.252 1.00 90.75 87 GLU A C 1
ATOM 709 O O . GLU A 1 87 ? 18.493 1.152 -21.323 1.00 90.75 87 GLU A O 1
ATOM 714 N N . ASP A 1 88 ? 19.159 2.872 -22.594 1.00 94.00 88 ASP A N 1
ATOM 715 C CA . ASP A 1 88 ? 18.415 3.912 -21.885 1.00 94.00 88 ASP A CA 1
ATOM 716 C C . ASP A 1 88 ? 16.892 3.735 -22.004 1.00 94.00 88 ASP A C 1
ATOM 718 O O . ASP A 1 88 ? 16.166 3.863 -21.012 1.00 94.00 88 ASP A O 1
ATOM 722 N N . ILE A 1 89 ? 16.399 3.381 -23.193 1.00 93.12 89 ILE A N 1
ATOM 723 C CA . ILE A 1 89 ? 14.981 3.096 -23.442 1.00 93.12 89 ILE A CA 1
ATOM 724 C C . ILE A 1 89 ? 14.568 1.815 -22.713 1.00 93.12 89 ILE A C 1
ATOM 726 O O . ILE A 1 89 ? 13.525 1.785 -22.053 1.00 93.12 89 ILE A O 1
ATOM 730 N N . ALA A 1 90 ? 15.384 0.762 -22.797 1.00 92.25 90 ALA A N 1
ATOM 731 C CA . ALA A 1 90 ? 15.127 -0.498 -22.109 1.00 92.25 90 ALA A CA 1
ATOM 732 C C . ALA A 1 90 ? 15.060 -0.308 -20.584 1.00 92.25 90 ALA A C 1
ATOM 734 O O . ALA A 1 90 ? 14.147 -0.831 -19.937 1.00 92.25 90 ALA A O 1
ATOM 735 N N . ASP A 1 91 ? 15.975 0.477 -20.013 1.00 92.38 91 ASP A N 1
ATOM 736 C CA . ASP A 1 91 ? 15.971 0.808 -18.589 1.00 92.38 91 ASP A CA 1
ATOM 737 C C . ASP A 1 91 ? 14.759 1.661 -18.201 1.00 92.38 91 ASP A C 1
ATOM 739 O O . ASP A 1 91 ? 14.146 1.423 -17.155 1.00 92.38 91 ASP A O 1
ATOM 743 N N . HIS A 1 92 ? 14.363 2.623 -19.040 1.00 93.94 92 HIS A N 1
ATOM 744 C CA . HIS A 1 92 ? 13.180 3.440 -18.784 1.00 93.94 92 HIS A CA 1
ATOM 745 C C . HIS A 1 92 ? 11.903 2.592 -18.734 1.00 93.94 92 HIS A C 1
ATOM 747 O O . HIS A 1 92 ? 11.116 2.717 -17.792 1.00 93.94 92 HIS A O 1
ATOM 753 N N . LEU A 1 93 ? 11.721 1.685 -19.699 1.00 91.75 93 LEU A N 1
ATOM 754 C CA . LEU A 1 93 ? 10.578 0.770 -19.728 1.00 91.75 93 LEU A CA 1
ATOM 755 C C . LEU A 1 93 ? 10.542 -0.127 -18.491 1.00 91.75 93 LEU A C 1
ATOM 757 O O . LEU A 1 93 ? 9.483 -0.286 -17.880 1.00 91.75 93 LEU A O 1
ATOM 761 N N . TYR A 1 94 ? 11.695 -0.659 -18.076 1.00 91.25 94 TYR A N 1
ATOM 762 C CA . TYR A 1 94 ? 11.779 -1.433 -16.845 1.00 91.25 94 TYR A CA 1
ATOM 763 C C . TYR A 1 94 ? 11.382 -0.598 -15.623 1.00 91.25 94 TYR A C 1
ATOM 765 O O . TYR A 1 94 ? 10.553 -1.043 -14.838 1.00 91.25 94 TYR A O 1
ATOM 773 N N . GLN A 1 95 ? 11.902 0.621 -15.454 1.00 90.81 95 GLN A N 1
ATOM 774 C CA . GLN A 1 95 ? 11.566 1.442 -14.281 1.00 90.81 95 GLN A CA 1
ATOM 775 C C . GLN A 1 95 ? 10.088 1.843 -14.227 1.00 90.81 95 GLN A C 1
ATOM 777 O O . GLN A 1 95 ? 9.549 1.957 -13.129 1.00 90.81 95 GLN A O 1
ATOM 782 N N . GLN A 1 96 ? 9.451 2.093 -15.375 1.00 91.25 96 GLN A N 1
ATOM 783 C CA . GLN A 1 96 ? 8.057 2.545 -15.424 1.00 91.25 96 GLN A CA 1
ATOM 784 C C . GLN A 1 96 ? 7.048 1.399 -15.335 1.00 91.25 96 GLN A C 1
ATOM 786 O O . GLN A 1 96 ? 6.011 1.551 -14.693 1.00 91.25 96 GLN A O 1
ATOM 791 N N . TYR A 1 97 ? 7.332 0.271 -15.989 1.00 88.31 97 TYR A N 1
ATOM 792 C CA . TYR A 1 97 ? 6.349 -0.798 -16.191 1.00 88.31 97 TYR A CA 1
ATOM 793 C C . TYR A 1 97 ? 6.790 -2.154 -15.642 1.00 88.31 97 TYR A C 1
ATOM 795 O O . TYR A 1 97 ? 5.942 -2.996 -15.361 1.00 88.31 97 TYR A O 1
ATOM 803 N N . GLY A 1 98 ? 8.098 -2.386 -15.511 1.00 86.12 98 GLY A N 1
ATOM 804 C CA . GLY A 1 98 ? 8.642 -3.636 -14.977 1.00 86.12 98 GLY A CA 1
ATOM 805 C C . GLY A 1 98 ? 8.775 -3.617 -13.458 1.00 86.12 98 GLY A C 1
ATOM 806 O O . GLY A 1 98 ? 8.434 -4.585 -12.789 1.00 86.12 98 GLY A O 1
ATOM 807 N N . LYS A 1 99 ? 9.250 -2.509 -12.895 1.00 81.69 99 LYS A N 1
ATOM 808 C CA . LYS A 1 99 ? 9.519 -2.365 -11.470 1.00 81.69 99 LYS A CA 1
ATOM 809 C C . LYS A 1 99 ? 8.209 -2.141 -10.713 1.00 81.69 99 LYS A C 1
ATOM 811 O O . LYS A 1 99 ? 7.716 -1.019 -10.632 1.00 81.69 99 LYS A O 1
ATOM 816 N N . GLY A 1 100 ? 7.652 -3.233 -10.196 1.00 69.25 100 GLY A N 1
ATOM 817 C CA . GLY A 1 100 ? 6.491 -3.228 -9.301 1.00 69.25 100 GLY A CA 1
ATOM 818 C C . GLY A 1 100 ? 6.825 -2.742 -7.904 1.00 69.25 100 GLY A C 1
ATOM 819 O O . GLY A 1 100 ? 7.951 -3.013 -7.421 1.00 69.25 100 GLY A O 1
#

Sequence (100 aa):
MQKGKSESEVSRKHLVFFSGDGLLTITGGKLTTWRAMAEDLFEHVEKKKIFPDIKREKYWSRQPFIIGLMKEDWPDKLKSSGIILDEDIADHLYQQYGKG

pLDDT: mean 86.57, std 9.57, range [41.06, 94.5]

Foldseek 3Di:
DPDDDPPVPDDQPWDWDADPVGDTDIDHHDPVCVLVSVLVSLVVCVVVCVDPPDDDDPCPSVDADPQAADPVCQVVVCVVVVDDDDPVVSVVCCVPRRGD

Radius of gyration: 21.17 Å; chains: 1; bounding box: 42×45×49 Å

Secondary structure (DSSP, 8-state):
-PPPPPGGGS--S-EEEE-TTS-EEEE---GGGHHHHHHHHHHHHHHHT-STT--PPTTTT-SPPTTPPPTTTHHHHHHHHT----HHHHHHHIIIII--

Organism: NCBI:txid412755

InterPro domains:
  IPR000447 FAD-dependent glycerol-3-phosphate dehydrogenase [PTHR11985] (5-99)
  IPR036188 FAD/NAD(P)-binding domain superfamily [G3DSA:3.50.50.60] (1-71)